Protein AF-A0A821PSB8-F1 (afdb_monomer_lite)

Radius of gyration: 13.81 Å; chains: 1; bounding box: 31×28×34 Å

Foldseek 3Di:
DDPVLVVQPPVCQQVAEDEDDDDVVLVVVCVVPVPVSVVVVVVVQVVVVVSNHHYDYPDDD

Sequence (61 aa):
MTNCINEIPLTRKSRTLIFLGATAGLRLAELRNSSYVNSLLNSTRTYLSSLGLLFRSPEHQ

Structure (mmCIF, N/CA/C/O backbone):
data_AF-A0A821PSB8-F1
#
_entry.id   AF-A0A821PSB8-F1
#
loop_
_atom_site.group_PDB
_atom_site.id
_atom_site.type_symbol
_atom_site.label_atom_id
_atom_site.label_alt_id
_atom_site.label_comp_id
_atom_site.label_asym_id
_atom_site.label_entity_id
_atom_site.label_seq_id
_atom_site.pdbx_PDB_ins_code
_atom_site.Cartn_x
_atom_site.Cartn_y
_atom_site.Cartn_z
_atom_site.occupancy
_atom_site.B_iso_or_equiv
_atom_site.auth_seq_id
_atom_site.auth_comp_id
_atom_site.auth_asym_id
_atom_site.auth_atom_id
_atom_site.pdbx_PDB_model_num
ATOM 1 N N . MET A 1 1 ? -11.688 16.141 -3.378 1.00 46.31 1 MET A N 1
ATOM 2 C CA . MET A 1 1 ? -11.096 14.868 -2.913 1.00 46.31 1 MET A CA 1
ATOM 3 C C . MET A 1 1 ? -11.672 14.559 -1.547 1.00 46.31 1 MET A C 1
ATOM 5 O O . MET A 1 1 ? -11.558 15.395 -0.660 1.00 46.31 1 MET A O 1
ATOM 9 N N . THR A 1 2 ? -12.350 13.425 -1.403 1.00 53.31 2 THR 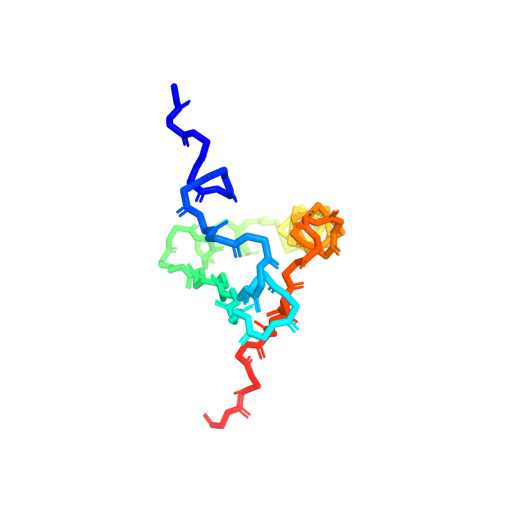A N 1
ATOM 10 C CA . THR A 1 2 ? -12.988 13.014 -0.147 1.00 53.31 2 THR A CA 1
ATOM 11 C C . THR A 1 2 ? -11.914 12.613 0.859 1.00 53.31 2 THR A C 1
ATOM 13 O O . THR A 1 2 ? -11.023 11.829 0.537 1.00 53.31 2 THR A O 1
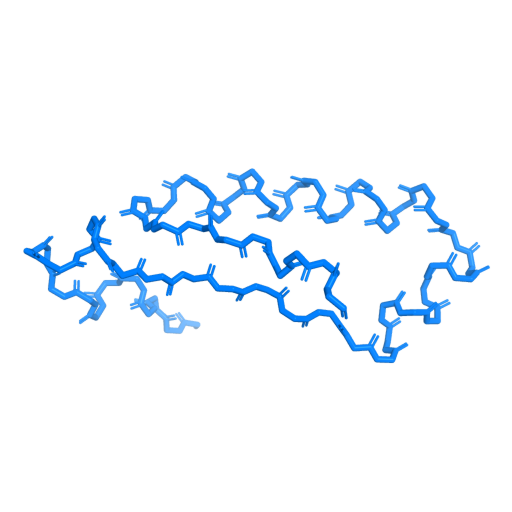ATOM 16 N N . ASN A 1 3 ? -11.946 13.187 2.061 1.00 75.88 3 ASN A N 1
ATOM 17 C CA . ASN A 1 3 ? -10.977 12.873 3.105 1.00 75.88 3 ASN A CA 1
ATOM 18 C C . ASN A 1 3 ? -11.421 11.591 3.826 1.00 75.88 3 ASN A C 1
ATOM 20 O O . ASN A 1 3 ? -12.003 11.658 4.905 1.00 75.88 3 ASN A O 1
ATOM 24 N N . CYS A 1 4 ? -11.172 10.427 3.214 1.00 81.06 4 CYS A N 1
ATOM 25 C CA . CYS A 1 4 ? -11.612 9.118 3.720 1.00 81.06 4 CYS A CA 1
ATOM 26 C C . CYS A 1 4 ? -11.110 8.829 5.149 1.00 81.06 4 CYS A C 1
ATOM 28 O O . CYS A 1 4 ? -11.713 8.060 5.891 1.00 81.06 4 CYS A O 1
ATOM 30 N N . ILE A 1 5 ? -10.027 9.489 5.575 1.00 84.81 5 ILE A N 1
ATOM 31 C CA . ILE A 1 5 ? -9.507 9.422 6.947 1.00 84.81 5 ILE A CA 1
ATOM 32 C C . ILE A 1 5 ? -10.520 9.963 7.965 1.00 84.81 5 ILE A C 1
ATOM 34 O O . ILE A 1 5 ? -10.559 9.502 9.106 1.00 84.81 5 ILE A O 1
ATOM 38 N N . ASN A 1 6 ? -11.343 10.936 7.578 1.00 85.62 6 ASN A N 1
ATOM 39 C CA . ASN A 1 6 ? -12.353 11.533 8.449 1.00 85.62 6 ASN A CA 1
ATOM 40 C C . ASN A 1 6 ? -13.630 10.692 8.545 1.00 85.62 6 ASN A C 1
ATOM 42 O O . ASN A 1 6 ? -14.393 10.872 9.488 1.00 85.62 6 ASN A O 1
ATOM 46 N N . GLU A 1 7 ? -13.838 9.755 7.621 1.00 89.94 7 GLU A N 1
ATOM 47 C CA . GLU A 1 7 ? -14.971 8.823 7.650 1.00 89.94 7 GLU A CA 1
ATOM 48 C C . GLU A 1 7 ? -14.733 7.658 8.621 1.00 89.94 7 GLU A C 1
ATOM 50 O O . GLU A 1 7 ? -15.677 7.023 9.089 1.00 89.94 7 GLU A O 1
ATOM 55 N N . ILE A 1 8 ? -13.470 7.388 8.973 1.00 89.62 8 ILE A N 1
ATOM 56 C CA . ILE A 1 8 ? -13.116 6.359 9.950 1.00 89.62 8 ILE A CA 1
ATOM 57 C C . ILE A 1 8 ? -13.420 6.889 11.360 1.00 89.62 8 ILE A C 1
ATOM 59 O O . ILE A 1 8 ? -12.810 7.880 11.784 1.00 89.62 8 ILE A O 1
ATOM 63 N N . PRO A 1 9 ? -14.287 6.214 12.143 1.00 92.25 9 PRO A N 1
ATOM 64 C CA . PRO A 1 9 ? -14.555 6.607 13.522 1.00 92.25 9 PRO A CA 1
ATOM 65 C C . PRO A 1 9 ? -13.264 6.673 14.343 1.00 92.25 9 PRO A C 1
ATOM 67 O O . PRO A 1 9 ? -12.432 5.767 14.256 1.00 92.25 9 PRO A O 1
ATOM 70 N N . LEU A 1 10 ? -13.112 7.699 15.190 1.00 89.25 10 LEU A N 1
ATOM 71 C CA . LEU A 1 10 ? -11.902 7.907 16.005 1.00 89.25 10 LEU A CA 1
ATOM 72 C C . LEU A 1 10 ? -11.516 6.660 16.817 1.00 89.25 10 LEU A C 1
ATOM 74 O O . LEU A 1 10 ? -10.348 6.288 16.865 1.00 89.25 10 LEU A O 1
ATOM 78 N N . THR A 1 11 ? -12.509 5.950 17.357 1.00 93.12 11 THR A N 1
ATOM 79 C CA . THR A 1 11 ? -12.337 4.701 18.122 1.00 93.12 11 THR A CA 1
ATOM 80 C C . THR A 1 11 ? -11.791 3.528 17.301 1.00 93.12 11 THR A C 1
ATOM 82 O O . THR A 1 11 ? -11.419 2.498 17.859 1.00 93.12 11 THR A O 1
ATOM 85 N N . ARG A 1 12 ? -11.769 3.642 15.969 1.00 92.19 12 ARG A N 1
ATOM 86 C CA . ARG A 1 12 ? -11.291 2.609 15.043 1.00 92.19 12 ARG A CA 1
ATOM 87 C C . ARG A 1 12 ? -9.998 2.988 14.327 1.00 92.19 12 ARG A C 1
ATOM 89 O O . ARG A 1 12 ? -9.361 2.086 13.786 1.00 92.19 12 ARG A O 1
ATOM 96 N N . LYS A 1 13 ? -9.585 4.261 14.328 1.00 89.81 13 LYS A N 1
ATOM 97 C CA . LYS A 1 13 ? -8.422 4.733 13.553 1.00 89.81 13 LYS A CA 1
ATOM 98 C C . LYS A 1 13 ? -7.140 3.965 13.875 1.00 89.81 13 LYS A C 1
ATOM 100 O O . LYS A 1 13 ? -6.536 3.395 12.973 1.00 89.81 13 LYS A O 1
ATOM 105 N N . SER A 1 14 ? -6.814 3.819 15.158 1.00 88.81 14 SER A N 1
ATOM 106 C CA . SER A 1 14 ? -5.587 3.152 15.625 1.00 88.81 14 SER A CA 1
ATOM 107 C C . SER A 1 14 ? -5.491 1.656 15.305 1.00 88.81 14 SER A C 1
ATOM 109 O O . SER A 1 14 ? -4.421 1.079 15.451 1.00 88.81 14 SER A O 1
ATOM 111 N N . ARG A 1 15 ? -6.587 1.015 14.880 1.00 92.50 15 ARG A N 1
ATOM 112 C CA . ARG A 1 15 ? -6.637 -0.405 14.487 1.00 92.50 15 ARG A CA 1
ATOM 113 C C . ARG A 1 15 ? -6.995 -0.616 13.018 1.00 92.50 15 ARG A C 1
ATOM 115 O O . ARG A 1 15 ? -7.127 -1.753 12.576 1.00 92.50 15 ARG A O 1
ATOM 122 N N . THR A 1 16 ? -7.201 0.467 12.273 1.00 92.31 16 THR A N 1
ATOM 123 C CA . THR A 1 16 ? -7.539 0.394 10.854 1.00 92.31 16 THR A CA 1
ATOM 124 C C . THR A 1 16 ? -6.253 0.292 10.051 1.00 92.31 16 THR A C 1
ATOM 126 O O . THR A 1 16 ? -5.367 1.139 10.172 1.00 92.31 16 THR A O 1
ATOM 129 N N . LEU A 1 17 ? -6.157 -0.767 9.251 1.00 93.00 17 LEU A N 1
ATOM 130 C CA . LEU A 1 17 ? -5.015 -1.015 8.385 1.00 93.00 17 LEU A CA 1
ATOM 131 C C . LEU A 1 17 ? -5.148 -0.212 7.095 1.00 93.00 17 LEU A C 1
ATOM 133 O O . LEU A 1 17 ? -6.230 -0.132 6.513 1.00 93.00 17 LEU A O 1
ATOM 137 N N . ILE A 1 18 ? -4.032 0.339 6.634 1.00 90.94 18 ILE A N 1
ATOM 138 C CA . ILE A 1 18 ? -3.930 0.974 5.326 1.00 90.94 18 ILE A CA 1
ATOM 139 C C . ILE A 1 18 ? -2.756 0.378 4.557 1.00 90.94 18 ILE A C 1
ATOM 141 O O . ILE A 1 18 ? -1.654 0.219 5.083 1.00 90.94 18 ILE A O 1
ATOM 145 N N . PHE A 1 19 ? -3.023 0.048 3.298 1.00 92.00 19 PHE A N 1
ATOM 146 C CA . PHE A 1 19 ? -2.080 -0.571 2.379 1.00 92.00 19 PHE A CA 1
ATOM 147 C C . PHE A 1 19 ? -1.959 0.293 1.129 1.00 92.00 19 PHE A C 1
ATOM 149 O O . PHE A 1 19 ? -2.933 0.906 0.690 1.00 92.00 19 PHE A O 1
ATOM 156 N N . LEU A 1 20 ? -0.768 0.309 0.536 1.00 91.12 20 LEU A N 1
ATOM 157 C CA . LEU A 1 20 ? -0.519 0.935 -0.757 1.00 91.12 20 LEU A CA 1
ATOM 158 C C . LEU A 1 20 ? -0.055 -0.139 -1.739 1.00 91.12 20 LEU A C 1
ATOM 160 O O . LEU A 1 20 ? 1.039 -0.680 -1.600 1.00 91.12 20 LEU A O 1
ATOM 164 N N . GLY A 1 21 ? -0.898 -0.439 -2.725 1.00 91.19 21 GLY A N 1
ATOM 165 C CA . GLY A 1 21 ? -0.578 -1.355 -3.814 1.00 91.19 21 GLY A CA 1
ATOM 166 C C . GLY A 1 21 ? -0.111 -0.587 -5.043 1.00 91.19 21 GLY A C 1
ATOM 167 O O . GLY A 1 21 ? -0.890 0.135 -5.662 1.00 91.19 21 GLY A O 1
ATOM 168 N N . ALA A 1 22 ? 1.154 -0.757 -5.411 1.00 91.94 22 ALA A N 1
ATOM 169 C CA . ALA A 1 22 ? 1.678 -0.268 -6.676 1.00 91.94 22 ALA A CA 1
ATOM 170 C C . ALA A 1 22 ? 1.449 -1.300 -7.791 1.00 91.94 22 ALA A C 1
ATOM 172 O O . ALA A 1 22 ? 1.596 -2.500 -7.575 1.00 91.94 22 ALA A O 1
ATOM 173 N N . THR A 1 23 ? 1.090 -0.843 -8.992 1.00 94.06 23 THR A N 1
ATOM 174 C CA . THR A 1 23 ? 0.726 -1.728 -10.113 1.00 94.06 23 THR A CA 1
ATOM 175 C C . THR A 1 23 ? 1.693 -1.584 -11.297 1.00 94.06 23 THR A C 1
ATOM 177 O O . THR A 1 23 ? 2.861 -1.240 -11.130 1.00 94.06 23 THR A O 1
ATOM 180 N N . ALA A 1 24 ? 1.251 -1.907 -12.520 1.00 95.94 24 ALA A N 1
ATOM 181 C CA . ALA A 1 24 ? 2.086 -1.870 -13.726 1.00 95.94 24 ALA A CA 1
ATOM 182 C C . ALA A 1 24 ? 2.671 -0.481 -14.025 1.00 95.94 24 ALA A C 1
ATOM 184 O O . ALA A 1 24 ? 3.814 -0.393 -14.458 1.00 95.94 24 ALA A O 1
ATOM 185 N N . GLY A 1 25 ? 1.934 0.597 -13.740 1.00 96.75 25 GLY A N 1
ATOM 186 C CA . GLY A 1 25 ? 2.428 1.957 -13.973 1.00 96.75 25 GLY A CA 1
ATOM 187 C C . GLY A 1 25 ? 3.692 2.269 -13.171 1.00 96.75 25 GLY A C 1
ATOM 188 O O . GLY A 1 25 ? 4.651 2.805 -13.722 1.00 96.75 25 GLY A O 1
ATOM 189 N N . LEU A 1 26 ? 3.735 1.865 -11.896 1.00 96.06 26 LEU A N 1
ATOM 190 C CA . LEU A 1 26 ? 4.923 2.079 -11.070 1.00 96.06 26 LEU A CA 1
ATOM 191 C C . LEU A 1 26 ? 6.071 1.146 -11.469 1.00 96.06 26 LEU A C 1
ATOM 193 O O . LEU A 1 26 ? 7.213 1.585 -11.464 1.00 96.06 26 LEU A O 1
ATOM 197 N N . ARG A 1 27 ? 5.769 -0.085 -11.910 1.00 96.94 27 ARG A N 1
ATOM 198 C CA . ARG A 1 27 ? 6.773 -1.001 -12.482 1.00 96.94 27 ARG A CA 1
ATOM 199 C C . ARG A 1 27 ? 7.443 -0.407 -13.727 1.00 96.94 27 ARG A C 1
ATOM 201 O O . ARG A 1 27 ? 8.661 -0.438 -13.845 1.00 96.94 27 ARG A O 1
ATOM 208 N N . LEU A 1 28 ? 6.672 0.191 -14.638 1.00 98.00 28 LEU A N 1
ATOM 209 C CA . LEU A 1 28 ? 7.226 0.879 -15.813 1.00 98.00 28 LEU A CA 1
ATOM 210 C C . LEU A 1 28 ? 8.042 2.121 -15.423 1.00 98.00 28 LEU A C 1
ATOM 212 O O . LEU A 1 28 ? 9.095 2.379 -16.003 1.00 98.00 28 LEU A O 1
ATOM 216 N N . ALA A 1 29 ? 7.575 2.884 -14.431 1.00 97.06 29 ALA A N 1
ATOM 217 C CA . ALA A 1 29 ? 8.316 4.029 -13.911 1.00 97.06 29 ALA A CA 1
ATOM 218 C C . ALA A 1 29 ? 9.647 3.608 -13.265 1.00 97.06 29 ALA A C 1
ATOM 220 O O . ALA A 1 29 ? 10.649 4.299 -13.433 1.00 97.06 29 ALA A O 1
ATOM 221 N N . GLU A 1 30 ? 9.671 2.466 -12.579 1.00 97.19 30 GLU A N 1
ATOM 222 C CA . GLU A 1 30 ? 10.857 1.910 -11.928 1.00 97.19 30 GLU A CA 1
ATOM 223 C C . GLU A 1 30 ? 11.914 1.490 -12.952 1.00 97.19 30 GLU A C 1
ATOM 225 O O . GLU A 1 30 ? 13.082 1.840 -12.789 1.00 97.19 30 GLU A O 1
ATOM 230 N N . LEU A 1 31 ? 11.500 0.849 -14.055 1.00 97.56 31 LEU A N 1
ATOM 231 C CA . LEU A 1 31 ? 12.389 0.518 -15.178 1.00 97.56 31 LEU A CA 1
ATOM 232 C C . LEU A 1 31 ? 13.060 1.760 -15.781 1.00 97.56 31 LEU A C 1
ATOM 234 O O . LEU A 1 31 ? 14.196 1.689 -16.243 1.00 97.56 31 LEU A O 1
ATOM 238 N N . ARG A 1 32 ? 12.362 2.902 -15.786 1.00 97.69 32 ARG A N 1
ATOM 239 C CA . ARG A 1 32 ? 12.900 4.172 -16.288 1.00 97.69 32 ARG A CA 1
ATOM 240 C C . ARG A 1 32 ? 13.808 4.860 -15.270 1.00 97.69 32 ARG A C 1
ATOM 242 O O . ARG A 1 32 ? 14.828 5.427 -15.654 1.00 97.69 32 ARG A O 1
ATOM 249 N N . ASN A 1 33 ? 13.396 4.911 -14.004 1.00 97.62 33 ASN A N 1
ATOM 250 C CA . ASN A 1 33 ? 14.117 5.605 -12.940 1.00 97.62 33 ASN A CA 1
ATOM 251 C C . ASN A 1 33 ? 13.740 5.049 -11.556 1.00 97.62 33 ASN A C 1
ATOM 253 O O . ASN A 1 33 ? 12.836 5.553 -10.880 1.00 97.62 33 ASN A O 1
ATOM 257 N N . SER A 1 34 ? 14.482 4.038 -11.111 1.00 96.44 34 SER A N 1
ATOM 258 C CA . SER A 1 34 ? 14.281 3.390 -9.811 1.00 96.44 34 SER A CA 1
ATOM 259 C C . SER A 1 34 ? 14.498 4.337 -8.627 1.00 96.44 34 SER A C 1
ATOM 261 O O . SER A 1 34 ? 13.751 4.284 -7.655 1.00 96.44 34 SER A O 1
ATOM 263 N N . SER A 1 35 ? 15.463 5.259 -8.711 1.00 97.31 35 SER A N 1
ATOM 264 C CA . SER A 1 35 ? 15.734 6.238 -7.647 1.00 97.31 35 SER A CA 1
ATOM 265 C C . SER A 1 35 ? 14.539 7.165 -7.409 1.00 97.31 35 SER A C 1
ATOM 267 O O . SER A 1 35 ? 14.116 7.374 -6.269 1.00 97.31 35 SER A O 1
ATOM 269 N N . TYR A 1 36 ? 13.928 7.657 -8.491 1.00 95.56 36 TYR A N 1
ATOM 270 C CA . TYR A 1 36 ? 12.708 8.455 -8.412 1.00 95.56 36 TYR A CA 1
ATOM 271 C C . TYR A 1 36 ? 11.557 7.669 -7.773 1.00 95.56 36 TYR A C 1
ATOM 273 O O . TYR A 1 36 ? 10.911 8.173 -6.854 1.00 95.56 36 TYR A O 1
ATOM 281 N N . VAL A 1 37 ? 11.322 6.430 -8.217 1.00 97.06 37 VAL A N 1
ATOM 282 C CA . VAL A 1 37 ? 10.256 5.581 -7.663 1.00 97.06 37 VAL A CA 1
ATOM 283 C C . VAL A 1 37 ? 10.484 5.291 -6.180 1.00 97.06 37 VAL A C 1
ATOM 285 O O . VAL A 1 37 ? 9.549 5.404 -5.389 1.00 97.06 37 VAL A O 1
ATOM 288 N N . ASN A 1 38 ? 11.721 5.013 -5.773 1.00 94.69 38 ASN A N 1
ATOM 289 C CA . ASN A 1 38 ? 12.072 4.799 -4.370 1.00 94.69 38 ASN A CA 1
ATOM 290 C C . ASN A 1 38 ? 11.816 6.048 -3.516 1.00 94.69 38 ASN A C 1
ATOM 292 O O . ASN A 1 38 ? 11.232 5.948 -2.437 1.00 94.69 38 ASN A O 1
ATOM 296 N N . SER A 1 39 ? 12.192 7.231 -4.010 1.00 97.12 39 SER A N 1
ATOM 297 C CA . SER A 1 39 ? 11.917 8.503 -3.333 1.00 97.12 39 SER A CA 1
ATOM 298 C C . SER A 1 39 ? 10.411 8.759 -3.189 1.00 97.12 39 SER A C 1
ATOM 300 O O . SER A 1 39 ? 9.930 9.086 -2.101 1.00 97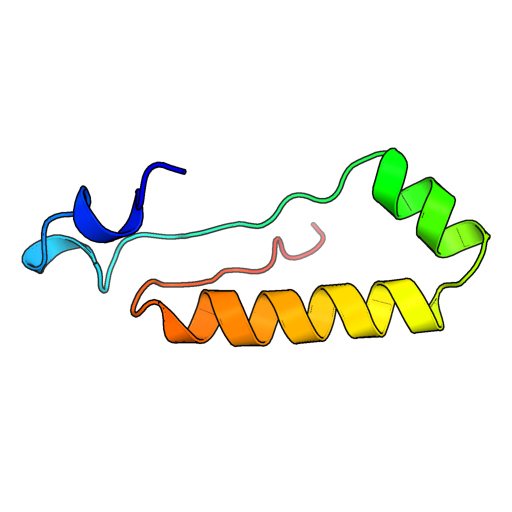.12 39 SER A O 1
ATOM 302 N N . LEU A 1 40 ? 9.643 8.515 -4.257 1.00 96.19 40 LEU A N 1
ATOM 303 C CA . LEU A 1 40 ? 8.186 8.639 -4.264 1.00 96.19 40 LEU A CA 1
ATOM 304 C C . LEU A 1 40 ? 7.528 7.687 -3.254 1.00 96.19 40 LEU A C 1
ATOM 306 O O . LEU A 1 40 ? 6.691 8.115 -2.455 1.00 96.19 40 LEU A O 1
ATOM 310 N N . LEU A 1 41 ? 7.916 6.409 -3.252 1.00 94.31 41 LEU A N 1
ATOM 311 C CA . LEU A 1 41 ? 7.401 5.413 -2.312 1.00 94.31 41 LEU A CA 1
ATOM 312 C C . LEU A 1 41 ? 7.751 5.766 -0.862 1.00 94.31 41 LEU A C 1
ATOM 314 O O . LEU A 1 41 ? 6.903 5.625 0.020 1.00 94.31 41 LEU A O 1
ATOM 318 N N . ASN A 1 42 ? 8.957 6.278 -0.609 1.00 94.00 42 ASN A N 1
ATOM 319 C CA . ASN A 1 42 ? 9.382 6.685 0.729 1.00 94.00 42 ASN A CA 1
ATOM 320 C C . ASN A 1 42 ? 8.617 7.919 1.241 1.00 94.00 42 ASN A C 1
ATOM 322 O O . ASN A 1 42 ? 8.154 7.943 2.386 1.00 94.00 42 ASN A O 1
ATOM 326 N N . SER A 1 43 ? 8.420 8.923 0.382 1.00 96.06 43 SER A N 1
ATOM 327 C CA . SER A 1 43 ? 7.596 10.097 0.696 1.00 96.06 43 SER A CA 1
ATOM 328 C C . SER A 1 43 ? 6.146 9.691 0.980 1.00 96.06 43 SER A C 1
ATOM 330 O O . SER A 1 43 ? 5.567 10.091 1.992 1.00 96.06 43 SER A O 1
ATOM 332 N N . THR A 1 44 ? 5.591 8.796 0.159 1.00 94.31 44 THR A N 1
ATOM 333 C CA . THR A 1 44 ? 4.224 8.291 0.337 1.00 94.31 44 THR A CA 1
ATOM 334 C C . THR A 1 44 ? 4.083 7.495 1.637 1.00 94.31 44 THR A C 1
ATOM 336 O O . THR A 1 44 ? 3.129 7.702 2.383 1.00 94.31 44 THR A O 1
ATOM 339 N N . ARG A 1 45 ? 5.053 6.632 1.969 1.00 91.88 45 ARG A N 1
ATOM 340 C CA . ARG A 1 45 ? 5.093 5.895 3.244 1.00 91.88 45 ARG A CA 1
ATOM 341 C C . ARG A 1 45 ? 5.122 6.840 4.445 1.00 91.88 45 ARG A C 1
ATOM 343 O O . ARG A 1 45 ? 4.378 6.620 5.400 1.00 91.88 45 ARG A O 1
ATOM 350 N N . THR A 1 46 ? 5.947 7.884 4.391 1.00 93.12 46 THR A N 1
ATOM 351 C CA . THR A 1 46 ? 6.022 8.915 5.439 1.00 93.12 46 THR A CA 1
ATOM 352 C C . THR A 1 46 ? 4.668 9.596 5.636 1.00 93.12 46 THR A C 1
ATOM 354 O O . THR A 1 46 ? 4.175 9.676 6.760 1.00 93.12 46 THR A O 1
ATOM 357 N N . TYR A 1 47 ? 4.019 10.009 4.543 1.00 92.94 47 TYR A N 1
ATOM 358 C CA . TYR A 1 47 ? 2.694 10.619 4.600 1.00 92.94 47 TYR A CA 1
ATOM 359 C C . TYR A 1 47 ? 1.644 9.673 5.195 1.00 92.94 47 TYR A C 1
ATOM 361 O O . TYR A 1 47 ? 0.972 10.040 6.156 1.00 92.94 47 TYR A O 1
ATOM 369 N N . LEU A 1 48 ? 1.532 8.440 4.694 1.00 90.88 48 LEU A N 1
ATOM 370 C CA . LEU A 1 48 ? 0.531 7.476 5.166 1.00 90.88 48 LEU A CA 1
ATOM 371 C C . LEU A 1 48 ? 0.711 7.121 6.647 1.00 90.88 48 LEU A C 1
ATOM 373 O O . LEU A 1 48 ? -0.274 6.959 7.366 1.00 90.88 48 LEU A O 1
ATOM 377 N N . SER A 1 49 ? 1.958 7.064 7.116 1.00 89.44 49 SER A N 1
ATOM 378 C CA . SER A 1 49 ? 2.278 6.809 8.526 1.00 89.44 49 SER A CA 1
ATOM 379 C C . SER A 1 49 ? 1.858 7.967 9.441 1.00 89.44 49 SER A C 1
ATOM 381 O O . SER A 1 49 ? 1.589 7.751 10.619 1.00 89.44 49 SER A O 1
ATOM 383 N N . SER A 1 50 ? 1.743 9.190 8.912 1.00 91.06 50 SER A N 1
ATOM 384 C CA . SER A 1 50 ? 1.307 10.367 9.679 1.00 91.06 50 SER A CA 1
ATOM 385 C C . SER A 1 50 ? -0.210 10.439 9.918 1.00 91.06 50 SER A C 1
ATOM 387 O O . SER A 1 50 ? -0.669 11.261 10.706 1.00 91.06 50 SER A O 1
ATOM 389 N N . LEU A 1 51 ? -1.008 9.574 9.278 1.00 88.88 51 LEU A N 1
ATOM 390 C CA . LEU A 1 51 ? -2.477 9.665 9.285 1.00 88.88 51 LEU A CA 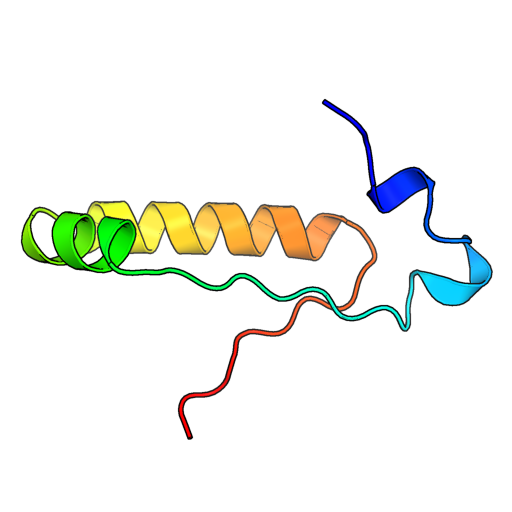1
ATOM 391 C C . LEU A 1 51 ? -3.149 9.082 10.542 1.00 88.88 51 LEU A C 1
ATOM 393 O O . LEU A 1 51 ? -4.379 9.058 10.627 1.00 88.88 51 LEU A O 1
ATOM 397 N N . GLY A 1 52 ? -2.372 8.585 11.510 1.00 87.31 52 GLY A N 1
ATOM 398 C CA . GLY A 1 52 ? -2.903 7.929 12.713 1.00 87.31 52 GLY A CA 1
ATOM 399 C C . GLY A 1 52 ? -3.598 6.588 12.431 1.00 87.31 52 GLY A C 1
ATOM 400 O O . GLY A 1 52 ? -4.390 6.118 13.249 1.00 87.31 52 GLY A O 1
ATOM 401 N N . LEU A 1 53 ? -3.316 5.997 11.266 1.00 89.62 53 LEU A N 1
ATOM 402 C CA . LEU A 1 53 ? -3.723 4.654 10.855 1.00 89.62 53 LEU A CA 1
ATOM 403 C C . LEU A 1 53 ? -2.523 3.703 10.913 1.00 89.62 53 LEU A C 1
ATOM 405 O O . LEU A 1 53 ? -1.370 4.134 10.905 1.00 89.62 53 LEU A O 1
ATOM 409 N N . LEU A 1 54 ? -2.785 2.397 10.907 1.00 89.31 54 LEU A N 1
ATOM 410 C CA . LEU A 1 54 ? -1.732 1.388 10.843 1.00 89.31 54 LEU A CA 1
ATOM 411 C C . LEU A 1 54 ? -1.326 1.143 9.389 1.00 89.31 54 LEU A C 1
ATOM 413 O O . LEU A 1 54 ? -1.913 0.304 8.702 1.00 89.31 54 LEU A O 1
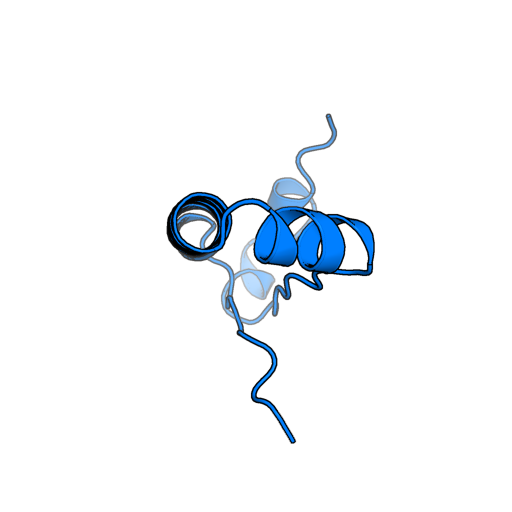ATOM 417 N N . PHE A 1 55 ? -0.314 1.869 8.914 1.00 89.81 55 PHE A N 1
ATOM 418 C CA . PHE A 1 55 ? 0.259 1.606 7.597 1.00 89.81 55 PHE A CA 1
ATOM 419 C C . PHE A 1 55 ? 1.052 0.295 7.595 1.00 89.81 55 PHE A C 1
ATOM 421 O O . PHE A 1 55 ? 1.937 0.082 8.426 1.00 89.81 55 PHE A O 1
ATOM 428 N N . ARG A 1 56 ? 0.740 -0.586 6.641 1.00 85.56 56 ARG A N 1
ATOM 429 C CA . ARG A 1 56 ? 1.445 -1.850 6.416 1.00 85.56 56 ARG A CA 1
ATOM 430 C C . ARG A 1 56 ? 1.964 -1.893 4.986 1.00 85.56 56 ARG A C 1
ATOM 432 O O . ARG A 1 56 ? 1.226 -1.669 4.028 1.00 85.56 56 ARG A O 1
ATOM 439 N N . SER A 1 57 ? 3.250 -2.204 4.852 1.00 74.62 57 SER A N 1
ATOM 440 C CA . SER A 1 57 ? 3.803 -2.617 3.568 1.00 74.62 57 SER A CA 1
ATOM 441 C C . SER A 1 57 ? 3.379 -4.066 3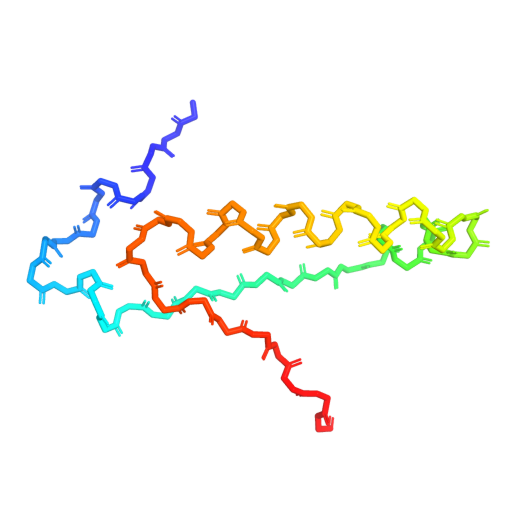.336 1.00 74.62 57 SER A C 1
ATOM 443 O O . SER A 1 57 ? 3.529 -4.855 4.268 1.00 74.62 57 SER A O 1
ATOM 445 N N . PRO A 1 58 ? 2.870 -4.441 2.152 1.00 62.88 58 PRO A N 1
ATOM 446 C CA . PRO A 1 58 ? 2.757 -5.849 1.809 1.00 62.88 58 PRO A CA 1
ATOM 447 C C . PRO A 1 58 ? 4.171 -6.439 1.841 1.00 62.88 58 PRO A C 1
ATOM 449 O O . PRO A 1 58 ? 5.047 -6.053 1.062 1.00 62.88 58 PRO A O 1
ATOM 452 N N . GLU A 1 59 ? 4.424 -7.283 2.831 1.00 50.28 59 GLU A N 1
ATOM 453 C CA . GLU A 1 59 ? 5.616 -8.111 2.878 1.00 50.28 59 GLU A CA 1
ATOM 454 C C . GLU A 1 59 ? 5.563 -9.070 1.686 1.00 50.28 59 GLU A C 1
ATOM 456 O O . GLU A 1 59 ? 4.523 -9.667 1.413 1.00 50.28 59 GLU A O 1
ATOM 461 N N . HIS A 1 60 ? 6.647 -9.106 0.904 1.00 43.22 60 HIS A N 1
ATOM 462 C CA . HIS A 1 60 ? 6.782 -10.028 -0.220 1.00 43.22 60 HIS A CA 1
ATOM 463 C C . HIS A 1 60 ? 6.745 -11.450 0.356 1.00 43.22 60 HIS A C 1
ATOM 465 O O . HIS A 1 60 ? 7.731 -11.890 0.945 1.00 43.22 60 HIS A O 1
ATOM 471 N N . GLN A 1 61 ? 5.592 -12.113 0.251 1.00 34.22 61 GLN A N 1
ATOM 472 C CA . GLN A 1 61 ? 5.484 -13.570 0.308 1.00 34.22 61 GLN A CA 1
ATOM 473 C C . GLN A 1 61 ? 5.558 -14.110 -1.114 1.00 34.22 61 GLN A C 1
ATOM 475 O O . GLN A 1 61 ? 4.914 -13.496 -1.998 1.00 34.22 61 GLN A O 1
#

Secondary structure (DSSP, 8-state):
---HHHHS-HHHHTT-EEE----HHHHHHHHH-HHHHHHHHHHHHHHHHTTSSEEE-----

pLDDT: mean 87.7, std 14.09, range [34.22, 98.0]

Organism: NCBI:txid392032